Protein AF-A0A2G6PEK6-F1 (afdb_monomer)

Radius of gyration: 17.87 Å; Cα contacts (8 Å, |Δi|>4): 41; chains: 1; bounding box: 44×56×34 Å

Organism: NCBI:txid1400860

Foldseek 3Di:
DDPPPDDDDDDDDDDDLLPDDLVNLVVDLDDSSLVSQCQNDPDPPSVVVSLVSVCVVQPDPVSVVVVVVVVVCCVPPVCCVPPVDDDQPDPPDSPPRSVVVVVVPVVD

Structure (mmCIF, N/CA/C/O backbone):
data_AF-A0A2G6PEK6-F1
#
_entry.id   AF-A0A2G6PEK6-F1
#
loop_
_atom_site.group_PDB
_atom_site.id
_atom_site.type_symbol
_atom_site.label_atom_id
_atom_site.label_alt_id
_atom_site.label_comp_id
_atom_site.label_asym_id
_atom_site.label_entity_id
_atom_site.label_seq_id
_atom_site.pdbx_PDB_ins_code
_atom_site.Cartn_x
_atom_site.Cartn_y
_atom_site.Cartn_z
_atom_site.occupancy
_atom_site.B_iso_or_equiv
_atom_site.auth_seq_id
_atom_site.auth_comp_id
_atom_site.auth_asym_id
_atom_site.auth_atom_id
_atom_site.pdbx_PDB_model_num
ATOM 1 N N . MET A 1 1 ? -17.090 -47.229 1.326 1.00 42.03 1 MET A N 1
ATOM 2 C CA . MET A 1 1 ? -17.915 -46.023 1.552 1.00 42.03 1 MET A CA 1
ATOM 3 C C . MET A 1 1 ? -16.997 -44.834 1.313 1.00 42.03 1 MET A C 1
ATOM 5 O O . MET A 1 1 ? -16.287 -44.427 2.220 1.00 42.03 1 MET A O 1
ATOM 9 N N . GLU A 1 2 ? -16.879 -44.391 0.062 1.00 57.19 2 GLU A N 1
ATOM 10 C CA . GLU A 1 2 ? -15.968 -43.305 -0.320 1.00 57.19 2 GLU A CA 1
ATOM 11 C C . GLU A 1 2 ? -16.762 -42.000 -0.329 1.00 57.19 2 GLU A C 1
ATOM 13 O O . GLU A 1 2 ? -17.636 -41.798 -1.170 1.00 57.19 2 GLU A O 1
ATOM 18 N N . SER A 1 3 ? -16.520 -41.144 0.663 1.00 58.38 3 SER A N 1
ATOM 19 C CA . SER A 1 3 ? -17.044 -39.779 0.659 1.00 58.38 3 SER A CA 1
ATOM 20 C C . SER A 1 3 ? -16.319 -39.027 -0.452 1.00 58.38 3 SER A C 1
ATOM 22 O O . SER A 1 3 ? -15.152 -38.670 -0.299 1.00 58.38 3 SER A O 1
ATOM 24 N N . GLY A 1 4 ? -16.968 -38.882 -1.608 1.00 67.31 4 GLY A N 1
ATOM 25 C CA . GLY A 1 4 ? -16.406 -38.174 -2.752 1.00 67.31 4 GLY A CA 1
ATOM 26 C C . GLY A 1 4 ? -15.981 -36.766 -2.341 1.00 67.31 4 GLY A C 1
ATOM 27 O O . GLY A 1 4 ? -16.808 -35.960 -1.917 1.00 67.31 4 GLY A O 1
ATOM 28 N N . THR A 1 5 ? -14.683 -36.486 -2.441 1.00 75.31 5 THR A N 1
ATOM 29 C CA . THR A 1 5 ? -14.079 -35.207 -2.067 1.00 75.31 5 THR A CA 1
ATOM 30 C C . THR A 1 5 ? -14.784 -34.059 -2.791 1.00 75.31 5 THR A C 1
ATOM 32 O O . THR A 1 5 ? -14.697 -33.937 -4.015 1.00 75.31 5 THR A O 1
ATOM 35 N N . TYR A 1 6 ? -15.491 -33.212 -2.039 1.00 80.38 6 TYR A N 1
ATOM 36 C CA . TYR A 1 6 ? -16.157 -32.028 -2.576 1.00 80.38 6 TYR A CA 1
ATOM 37 C C . TYR A 1 6 ? -15.128 -3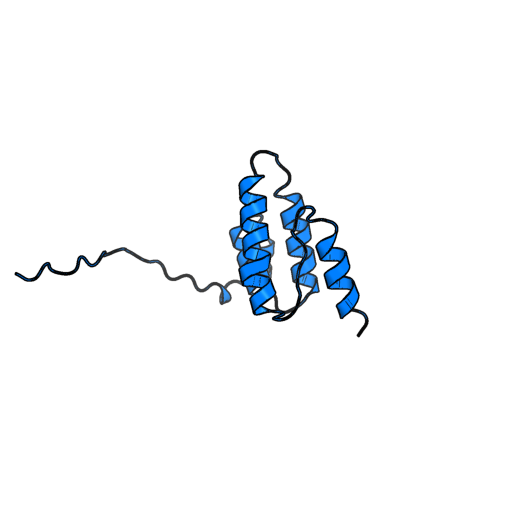1.108 -3.242 1.00 80.38 6 TYR A C 1
ATOM 39 O O . TYR A 1 6 ? -14.186 -30.646 -2.596 1.00 80.38 6 TYR A O 1
ATOM 47 N N . ARG A 1 7 ? -15.308 -30.842 -4.541 1.00 78.50 7 ARG A N 1
ATOM 48 C CA . ARG A 1 7 ? -14.431 -29.962 -5.320 1.00 78.50 7 ARG A CA 1
ATOM 49 C C . ARG A 1 7 ? -15.225 -28.733 -5.775 1.00 78.50 7 ARG A C 1
ATOM 51 O O . ARG A 1 7 ? -16.023 -28.850 -6.710 1.00 78.50 7 ARG A O 1
ATOM 58 N N . PRO A 1 8 ? -15.043 -27.568 -5.130 1.00 80.62 8 PRO A N 1
ATOM 59 C CA . PRO A 1 8 ? -15.752 -26.354 -5.508 1.00 80.62 8 PRO A CA 1
ATOM 60 C C . PRO A 1 8 ? -15.443 -25.978 -6.963 1.00 80.62 8 PRO A C 1
ATOM 62 O O . PRO A 1 8 ? -14.278 -25.925 -7.358 1.00 80.62 8 PRO A O 1
ATOM 65 N N . ARG A 1 9 ? -16.478 -25.709 -7.767 1.00 82.12 9 ARG A N 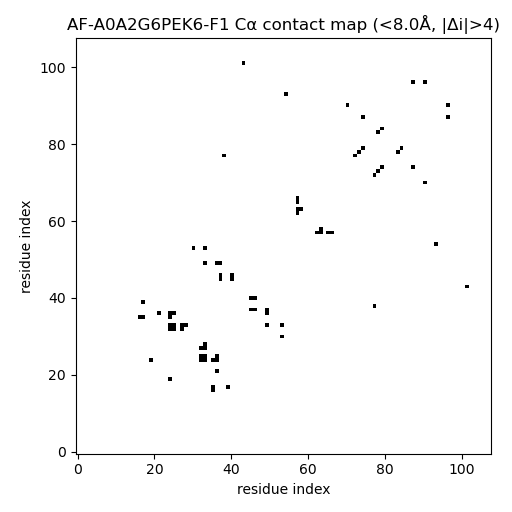1
ATOM 66 C CA . ARG A 1 9 ? -16.333 -25.171 -9.128 1.00 82.12 9 ARG A CA 1
ATOM 67 C C . ARG A 1 9 ? -16.692 -23.691 -9.100 1.00 82.12 9 ARG A C 1
ATOM 69 O O . ARG A 1 9 ? -17.868 -23.349 -9.025 1.00 82.12 9 ARG A O 1
ATOM 76 N N . PHE A 1 10 ? -15.686 -22.827 -9.173 1.00 82.62 10 PHE A N 1
ATOM 77 C CA . PHE A 1 10 ? -15.873 -21.383 -9.296 1.00 82.62 10 PHE A CA 1
ATOM 78 C C . PHE A 1 10 ? -15.480 -20.899 -10.695 1.00 82.62 10 PHE A C 1
ATOM 80 O O . PHE A 1 10 ? -14.707 -21.546 -11.403 1.00 82.62 10 PHE A O 1
ATOM 87 N N . ARG A 1 11 ? -16.038 -19.754 -11.099 1.00 84.62 11 ARG A N 1
ATOM 88 C CA . ARG A 1 11 ? -15.564 -18.998 -12.262 1.00 84.62 11 ARG A CA 1
ATOM 89 C C . ARG A 1 11 ? -14.472 -18.056 -11.776 1.00 84.62 11 ARG A C 1
ATOM 91 O O . ARG A 1 11 ? -14.731 -17.253 -10.885 1.00 84.62 11 ARG A O 1
ATOM 98 N N . TYR A 1 12 ? -13.286 -18.171 -12.354 1.00 81.88 12 TYR A N 1
ATOM 99 C CA . TYR A 1 12 ? -12.140 -17.336 -12.021 1.00 81.88 12 TYR A CA 1
ATOM 100 C C . TYR A 1 12 ? -11.848 -16.392 -13.183 1.00 81.88 12 TYR A C 1
ATOM 102 O O . TYR A 1 12 ? -12.003 -16.775 -14.343 1.00 81.88 12 TYR A O 1
ATOM 110 N N . LEU A 1 13 ? -11.416 -15.178 -12.859 1.00 80.94 13 LEU A N 1
ATOM 111 C CA . LEU A 1 13 ? -10.786 -14.264 -13.801 1.00 80.94 13 LEU A CA 1
ATOM 112 C C . LEU A 1 13 ? -9.312 -14.189 -13.414 1.00 80.94 13 LEU A C 1
ATOM 114 O O . LEU A 1 13 ? -9.006 -13.861 -12.269 1.00 80.94 13 LEU A O 1
ATOM 118 N N . LEU A 1 14 ? -8.422 -14.541 -14.340 1.00 82.38 14 LEU A N 1
ATOM 119 C CA . LEU A 1 14 ? -6.989 -14.372 -14.132 1.00 82.38 14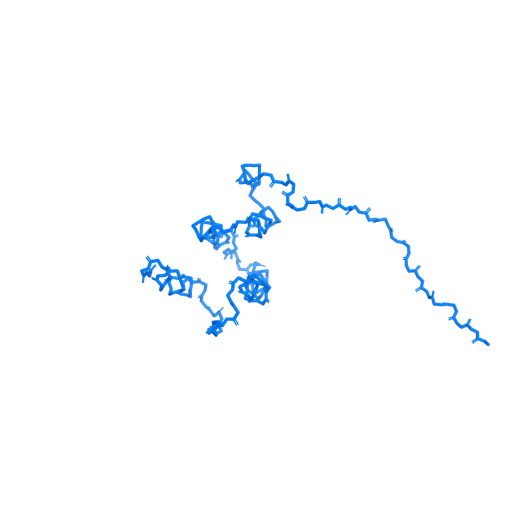 LEU A CA 1
ATOM 120 C C . LEU A 1 14 ? -6.636 -12.918 -14.439 1.00 82.38 14 LEU A C 1
ATOM 122 O O . LEU A 1 14 ? -6.955 -12.426 -15.521 1.00 82.38 14 LEU A O 1
ATOM 126 N N . ILE A 1 15 ? -6.007 -12.250 -13.480 1.00 82.19 15 ILE A N 1
ATOM 127 C CA . ILE A 1 15 ? -5.504 -10.889 -13.630 1.00 82.19 15 ILE A CA 1
ATOM 128 C C . ILE A 1 15 ? -3.982 -10.991 -13.659 1.00 82.19 15 ILE A C 1
ATOM 130 O O . ILE A 1 15 ? -3.396 -11.597 -12.765 1.00 82.19 15 ILE A O 1
ATOM 134 N N . ASP A 1 16 ? -3.363 -10.436 -14.698 1.00 81.81 16 ASP A N 1
ATOM 135 C CA . ASP A 1 16 ? -1.915 -10.251 -14.739 1.00 81.81 16 ASP A CA 1
ATOM 136 C C . ASP A 1 16 ? -1.580 -8.880 -14.151 1.00 81.81 16 ASP A C 1
ATOM 138 O O . ASP A 1 16 ? -1.733 -7.841 -14.790 1.00 81.81 16 ASP A O 1
ATOM 142 N N . GLU A 1 17 ? -1.159 -8.896 -12.895 1.00 77.38 17 GLU A N 1
ATOM 143 C CA . GLU A 1 17 ? -0.799 -7.724 -12.097 1.00 77.38 17 GLU A CA 1
ATOM 144 C C . GLU A 1 17 ? 0.413 -6.974 -12.676 1.00 77.38 17 GLU A C 1
ATOM 146 O O . GLU A 1 17 ? 0.506 -5.748 -12.560 1.00 77.38 17 GLU A O 1
ATOM 151 N N . SER A 1 18 ? 1.304 -7.691 -13.370 1.00 75.81 18 SER A N 1
ATOM 152 C CA . SER A 1 18 ? 2.519 -7.143 -13.981 1.00 75.81 18 SER A CA 1
ATOM 153 C C . SER A 1 18 ? 2.271 -6.467 -15.333 1.00 75.81 18 SER A C 1
ATOM 155 O O . SER A 1 18 ? 3.084 -5.661 -15.783 1.00 75.81 18 SER A O 1
ATOM 157 N N . ALA A 1 19 ? 1.131 -6.753 -15.971 1.00 81.00 19 ALA A N 1
ATOM 158 C CA . ALA A 1 19 ? 0.763 -6.182 -17.265 1.00 81.00 19 ALA A CA 1
ATOM 159 C C . ALA A 1 19 ? 0.294 -4.717 -17.176 1.00 81.00 19 ALA A C 1
ATOM 161 O O . ALA A 1 19 ? 0.197 -4.039 -18.201 1.00 81.00 19 ALA A O 1
ATOM 162 N N . TYR A 1 20 ? 0.000 -4.218 -15.972 1.00 80.31 20 TYR A N 1
ATOM 163 C CA . TYR A 1 20 ? -0.446 -2.843 -15.766 1.00 80.31 20 TYR A CA 1
ATOM 164 C C . TYR A 1 20 ? 0.732 -1.867 -15.707 1.00 80.31 20 TYR A C 1
ATOM 166 O O . TYR A 1 20 ? 1.616 -1.975 -14.855 1.00 80.31 20 TYR A O 1
ATOM 174 N N . ALA A 1 21 ? 0.710 -0.857 -16.579 1.00 80.44 21 ALA A N 1
ATOM 175 C CA . ALA A 1 21 ? 1.721 0.193 -16.586 1.00 80.44 21 ALA A CA 1
ATOM 176 C C . ALA A 1 21 ? 1.596 1.107 -15.353 1.00 80.44 21 ALA A C 1
ATOM 178 O O . ALA A 1 21 ? 0.491 1.505 -14.974 1.00 80.44 21 ALA A O 1
ATOM 179 N N . ASP A 1 22 ? 2.731 1.526 -14.774 1.00 79.25 22 ASP A N 1
ATOM 180 C CA . ASP A 1 22 ? 2.735 2.448 -13.623 1.00 79.25 22 ASP A CA 1
ATOM 181 C C . ASP A 1 22 ? 1.981 3.748 -13.929 1.00 79.25 22 ASP A C 1
ATOM 183 O O . ASP A 1 22 ? 1.244 4.250 -13.086 1.00 79.25 22 ASP A O 1
ATOM 187 N N . THR A 1 23 ? 2.089 4.254 -15.160 1.00 79.88 23 THR A N 1
ATOM 188 C CA . THR A 1 23 ? 1.398 5.470 -15.609 1.00 79.88 23 THR A CA 1
ATOM 189 C C . THR A 1 23 ? -0.120 5.329 -15.581 1.00 79.88 23 THR A C 1
ATOM 191 O O . THR A 1 23 ? -0.805 6.271 -15.191 1.00 79.88 23 THR A O 1
ATOM 194 N N . GLU A 1 24 ? -0.657 4.164 -15.945 1.00 81.75 24 GLU A N 1
ATOM 195 C CA . GLU A 1 24 ? -2.093 3.886 -15.894 1.00 81.75 24 GLU A CA 1
ATOM 196 C C . GLU A 1 24 ? -2.563 3.789 -14.441 1.00 81.75 24 GLU A C 1
ATOM 198 O O . GLU A 1 24 ? -3.514 4.465 -14.038 1.00 81.75 24 GLU A O 1
ATOM 203 N N . LEU A 1 25 ? -1.837 3.032 -13.618 1.00 82.25 25 LEU A N 1
ATOM 204 C CA . LEU A 1 25 ? -2.159 2.858 -12.205 1.00 82.25 25 LEU A CA 1
ATOM 205 C C . LEU A 1 25 ? -2.003 4.157 -11.400 1.00 82.25 25 LEU A C 1
ATOM 207 O O . LEU A 1 25 ? -2.751 4.385 -10.451 1.00 82.25 25 LEU A O 1
ATOM 211 N N . ALA A 1 26 ? -1.065 5.034 -11.762 1.00 78.12 26 ALA A N 1
ATOM 212 C CA . ALA A 1 26 ? -0.825 6.304 -11.079 1.00 78.12 26 ALA A CA 1
ATOM 213 C C . ALA A 1 26 ? -2.004 7.278 -11.199 1.00 78.12 26 ALA A C 1
ATOM 215 O O . ALA A 1 26 ? -2.221 8.094 -10.301 1.00 78.12 26 ALA A O 1
ATOM 216 N N . THR A 1 27 ? -2.792 7.177 -12.274 1.00 82.50 27 THR A N 1
ATOM 217 C CA . THR A 1 27 ? -4.021 7.974 -12.432 1.00 82.50 27 THR A CA 1
ATOM 218 C C . THR A 1 27 ? -5.144 7.520 -11.499 1.00 82.50 27 THR A C 1
ATOM 220 O O . THR A 1 27 ? -6.091 8.269 -11.250 1.00 82.50 27 THR A O 1
ATOM 223 N N . GLN A 1 28 ? -5.040 6.308 -10.951 1.00 82.62 28 GLN A N 1
ATOM 224 C CA . GLN A 1 28 ? -6.077 5.687 -10.147 1.00 82.62 28 GLN A CA 1
ATOM 225 C C . GLN A 1 28 ? -5.851 5.947 -8.658 1.00 82.62 28 GLN A C 1
ATOM 227 O O . GLN A 1 28 ? -4.879 5.505 -8.046 1.00 82.62 28 GLN A O 1
ATOM 232 N N . ARG A 1 29 ? -6.813 6.622 -8.026 1.00 80.06 29 ARG A N 1
ATOM 233 C CA . ARG A 1 29 ? -6.800 6.879 -6.581 1.00 80.06 29 ARG A CA 1
ATOM 234 C C . ARG A 1 29 ? -7.523 5.772 -5.808 1.00 80.06 29 ARG A C 1
ATOM 236 O O . ARG A 1 29 ? -8.514 6.031 -5.129 1.00 80.06 29 ARG A O 1
ATOM 243 N N . ASN A 1 30 ? -7.052 4.532 -5.927 1.00 85.62 30 ASN A N 1
ATOM 244 C CA . ASN A 1 30 ? -7.608 3.400 -5.183 1.00 85.62 30 ASN A CA 1
ATOM 245 C C . ASN A 1 30 ? -6.511 2.491 -4.603 1.00 85.62 30 ASN A C 1
ATOM 247 O O . ASN A 1 30 ? -5.362 2.516 -5.044 1.00 85.62 30 ASN A O 1
ATOM 251 N N . LEU A 1 31 ? -6.872 1.707 -3.585 1.00 85.19 31 LEU A N 1
ATOM 252 C CA . LEU A 1 31 ? -5.918 0.880 -2.839 1.00 85.19 31 LEU A CA 1
ATOM 253 C C . LEU A 1 31 ? -5.349 -0.275 -3.662 1.00 85.19 31 LEU A C 1
ATOM 255 O O . LEU A 1 31 ? -4.184 -0.602 -3.483 1.00 85.19 31 LEU A O 1
ATOM 259 N N . VAL A 1 32 ? -6.139 -0.859 -4.566 1.00 86.50 32 VAL A N 1
ATOM 260 C CA . VAL A 1 32 ? -5.682 -1.952 -5.436 1.00 86.50 32 VAL A CA 1
ATOM 261 C C . VAL A 1 32 ? -4.618 -1.431 -6.397 1.00 86.50 32 VAL A C 1
ATOM 263 O O . VAL A 1 32 ? -3.547 -2.010 -6.488 1.00 86.50 32 VAL A O 1
ATOM 266 N N . ALA A 1 33 ? -4.847 -0.282 -7.034 1.00 88.38 33 ALA A N 1
ATOM 267 C CA . ALA A 1 33 ? -3.851 0.337 -7.902 1.00 88.38 33 ALA A CA 1
ATOM 268 C C . ALA A 1 33 ? -2.562 0.680 -7.141 1.00 88.38 33 ALA A C 1
ATOM 270 O O . ALA A 1 33 ? -1.472 0.396 -7.621 1.00 88.38 33 ALA A O 1
ATOM 271 N N . ALA A 1 34 ? -2.670 1.240 -5.933 1.00 87.50 34 ALA A N 1
ATOM 272 C CA . ALA A 1 34 ? -1.499 1.517 -5.104 1.00 87.50 34 ALA A CA 1
ATOM 273 C C . ALA A 1 34 ? -0.739 0.241 -4.701 1.00 87.50 34 ALA A C 1
ATOM 275 O O . ALA A 1 34 ? 0.487 0.266 -4.666 1.00 87.50 34 ALA A O 1
ATOM 276 N N . LEU A 1 35 ? -1.452 -0.855 -4.426 1.00 88.06 35 LEU A N 1
ATOM 277 C CA . LEU A 1 35 ? -0.872 -2.162 -4.119 1.00 88.06 35 LEU A CA 1
ATOM 278 C C . LEU A 1 35 ? -0.081 -2.714 -5.311 1.00 88.06 35 LEU A C 1
ATOM 280 O O . LEU A 1 35 ? 1.102 -3.003 -5.165 1.00 88.06 35 LEU A O 1
ATOM 284 N N . LEU A 1 36 ? -0.701 -2.749 -6.492 1.00 86.62 36 LEU A N 1
ATOM 285 C CA . LEU A 1 36 ? -0.070 -3.227 -7.725 1.00 86.62 36 LEU A CA 1
ATOM 286 C C . LEU A 1 36 ? 1.175 -2.408 -8.076 1.00 86.62 36 LEU A C 1
ATOM 288 O O . LEU A 1 36 ? 2.227 -2.959 -8.386 1.00 86.62 36 LEU A O 1
ATOM 292 N N . ARG A 1 37 ? 1.095 -1.074 -7.964 1.00 86.19 37 ARG A N 1
ATOM 293 C CA . ARG A 1 37 ? 2.262 -0.202 -8.171 1.00 86.19 37 ARG A CA 1
ATOM 294 C C . ARG A 1 37 ? 3.372 -0.516 -7.188 1.00 86.19 37 ARG A C 1
ATOM 296 O O . ARG A 1 37 ? 4.536 -0.528 -7.572 1.00 86.19 37 ARG A O 1
ATOM 303 N N . LEU A 1 38 ? 3.026 -0.740 -5.924 1.00 85.38 38 LEU A N 1
ATOM 304 C CA . LEU A 1 38 ? 3.993 -1.035 -4.882 1.00 85.38 38 LEU A CA 1
ATOM 305 C C . LEU A 1 38 ? 4.719 -2.353 -5.186 1.00 85.38 38 LEU A C 1
ATOM 307 O O . LEU A 1 38 ? 5.947 -2.374 -5.161 1.00 85.38 38 LEU A O 1
ATOM 311 N N . GLU A 1 39 ? 3.983 -3.406 -5.539 1.00 82.81 39 GLU A N 1
ATOM 312 C CA . GLU A 1 39 ? 4.525 -4.720 -5.908 1.00 82.81 39 GLU A CA 1
ATOM 313 C C . GLU A 1 39 ? 5.420 -4.648 -7.152 1.00 82.81 39 GLU A C 1
ATOM 315 O O . GLU A 1 39 ? 6.551 -5.139 -7.103 1.00 82.81 39 GLU A O 1
ATOM 320 N N . ASN A 1 40 ? 4.980 -3.936 -8.195 1.00 83.69 40 ASN A N 1
ATOM 321 C CA . ASN A 1 40 ? 5.722 -3.751 -9.448 1.00 83.69 40 ASN A CA 1
ATOM 322 C C . ASN A 1 40 ? 6.928 -2.793 -9.325 1.00 83.69 40 ASN A C 1
ATOM 324 O O . ASN A 1 40 ? 7.828 -2.812 -10.163 1.00 83.69 40 ASN A O 1
ATOM 328 N N . SER A 1 41 ? 6.975 -1.924 -8.309 1.00 79.19 41 SER A N 1
ATOM 329 C CA . SER A 1 41 ? 8.034 -0.910 -8.181 1.00 79.19 41 SER A CA 1
ATOM 330 C C . SER A 1 41 ? 9.332 -1.515 -7.670 1.00 79.19 41 SER A C 1
ATOM 332 O O . SER A 1 41 ? 9.419 -1.788 -6.485 1.00 79.19 41 SER A O 1
ATOM 334 N N . HIS A 1 42 ? 10.383 -1.645 -8.471 1.00 71.31 42 HIS A N 1
ATOM 335 C CA . HIS A 1 42 ? 11.671 -2.160 -7.973 1.00 71.31 42 HIS A CA 1
ATOM 336 C C . HIS A 1 42 ? 12.510 -1.120 -7.205 1.00 71.31 42 HIS A C 1
ATOM 338 O O . HIS A 1 42 ? 13.358 -1.495 -6.396 1.00 71.31 42 HIS A O 1
ATOM 344 N N . ASP A 1 43 ? 12.215 0.171 -7.385 1.00 68.19 43 ASP A N 1
ATOM 345 C CA . ASP A 1 43 ? 12.967 1.279 -6.791 1.00 68.19 43 ASP A CA 1
ATOM 346 C C . ASP A 1 43 ? 12.352 1.806 -5.490 1.00 68.19 43 ASP A C 1
ATOM 348 O O . ASP A 1 43 ? 11.135 1.843 -5.300 1.00 68.19 43 ASP A O 1
ATOM 352 N N . LEU A 1 44 ? 13.212 2.296 -4.59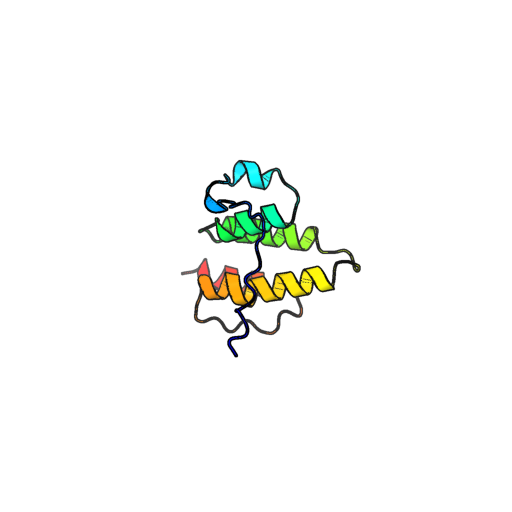2 1.00 68.06 44 LEU A N 1
ATOM 353 C CA . LEU A 1 44 ? 12.801 2.825 -3.287 1.00 68.06 44 LEU A CA 1
ATOM 354 C C . LEU A 1 44 ? 12.029 4.148 -3.377 1.00 68.06 44 LEU A C 1
ATOM 356 O O . LEU A 1 44 ? 11.221 4.443 -2.494 1.00 68.06 44 LEU A O 1
ATOM 360 N N . GLN A 1 45 ? 12.257 4.944 -4.425 1.00 70.75 45 GLN A N 1
ATOM 361 C CA . GLN A 1 45 ? 11.651 6.269 -4.526 1.00 70.75 45 GLN A CA 1
ATOM 362 C C . GLN A 1 45 ? 10.162 6.232 -4.908 1.00 70.75 45 GLN A C 1
ATOM 364 O O . GLN A 1 45 ? 9.361 6.809 -4.167 1.00 70.75 45 GLN A O 1
ATOM 369 N N . PRO A 1 46 ? 9.740 5.479 -5.943 1.00 75.88 46 PRO A N 1
ATOM 370 C CA . PRO A 1 46 ? 8.318 5.257 -6.216 1.00 75.88 46 PRO A CA 1
ATOM 371 C C . PRO A 1 46 ? 7.581 4.638 -5.020 1.00 75.88 46 PRO A C 1
ATOM 373 O O . PRO A 1 46 ? 6.484 5.068 -4.663 1.00 75.88 46 PRO A O 1
ATOM 376 N N . VAL A 1 47 ? 8.219 3.687 -4.325 1.00 79.75 47 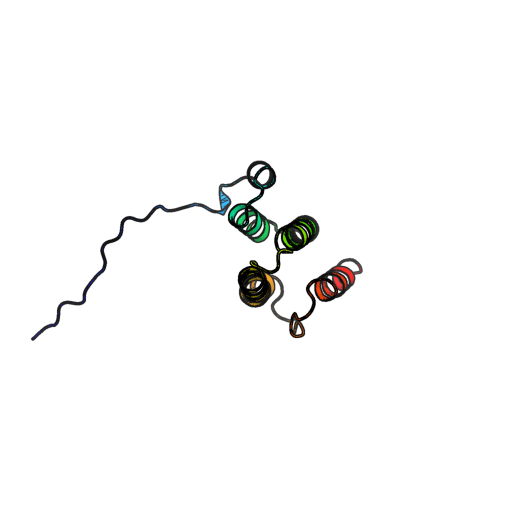VAL A N 1
ATOM 377 C CA . VAL A 1 47 ? 7.682 3.076 -3.097 1.00 79.75 47 VAL A CA 1
ATOM 378 C C . VAL A 1 47 ? 7.395 4.132 -2.029 1.00 79.75 47 VAL A C 1
ATOM 380 O O . VAL A 1 47 ? 6.318 4.129 -1.430 1.00 79.75 47 VAL A O 1
ATOM 383 N N . HIS A 1 48 ? 8.327 5.059 -1.794 1.00 78.25 48 HIS A N 1
ATOM 384 C CA . HIS A 1 48 ? 8.136 6.127 -0.816 1.00 78.25 48 HIS A CA 1
ATOM 385 C C . HIS A 1 48 ? 6.920 7.001 -1.150 1.00 78.25 48 HIS A C 1
ATOM 387 O O . HIS A 1 48 ? 6.087 7.263 -0.277 1.00 78.25 48 HIS A O 1
ATOM 393 N N . GLU A 1 49 ? 6.787 7.419 -2.408 1.00 81.31 49 GLU A N 1
ATOM 394 C CA . GLU A 1 49 ? 5.675 8.256 -2.865 1.00 81.31 49 GLU A CA 1
ATOM 395 C C . GLU A 1 49 ? 4.318 7.565 -2.681 1.00 81.31 49 GLU A C 1
ATOM 397 O O . GLU A 1 49 ? 3.371 8.172 -2.166 1.00 81.31 49 GLU A O 1
ATOM 402 N N . ILE A 1 50 ? 4.241 6.276 -3.024 1.00 83.50 50 ILE A N 1
ATOM 403 C CA . ILE A 1 50 ? 3.035 5.456 -2.860 1.00 83.50 50 ILE A CA 1
ATOM 404 C C . ILE A 1 50 ? 2.652 5.356 -1.379 1.00 83.50 50 ILE A C 1
ATOM 406 O O . ILE A 1 50 ? 1.492 5.571 -1.018 1.00 83.50 50 ILE A O 1
ATOM 410 N N . LEU A 1 51 ? 3.617 5.102 -0.493 1.00 82.12 51 LEU A N 1
ATOM 411 C CA . LEU 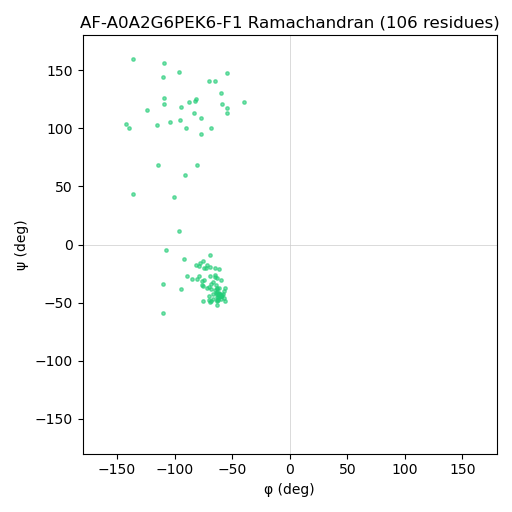A 1 51 ? 3.362 5.007 0.946 1.00 82.12 51 LEU A CA 1
ATOM 412 C C . LEU A 1 51 ? 2.892 6.340 1.549 1.00 82.12 51 LEU A C 1
ATOM 414 O O . LEU A 1 51 ? 1.977 6.358 2.378 1.00 82.12 51 LEU A O 1
ATOM 418 N N . VAL A 1 52 ? 3.459 7.469 1.111 1.00 81.62 52 VAL A N 1
ATOM 419 C CA . VAL A 1 52 ? 2.999 8.806 1.523 1.00 81.62 52 VAL A CA 1
ATOM 420 C C . VAL A 1 52 ? 1.566 9.065 1.050 1.00 81.62 52 VAL A C 1
ATOM 422 O O . VAL A 1 52 ? 0.760 9.612 1.810 1.00 81.62 52 VAL A O 1
ATOM 425 N N . ALA A 1 53 ? 1.221 8.672 -0.177 1.00 83.38 53 ALA A N 1
ATOM 426 C CA . ALA A 1 53 ? -0.138 8.799 -0.696 1.00 83.38 53 ALA A CA 1
ATOM 427 C C . ALA A 1 53 ? -1.133 7.945 0.106 1.00 83.38 53 ALA A C 1
ATOM 429 O O . ALA A 1 53 ? -2.173 8.451 0.531 1.00 83.38 53 ALA A O 1
ATOM 430 N N . LEU A 1 54 ? -0.784 6.694 0.412 1.00 83.25 54 LEU A N 1
ATOM 431 C CA . LEU A 1 54 ? -1.615 5.793 1.213 1.00 83.25 54 LEU A CA 1
ATOM 432 C C . LEU A 1 54 ? -1.851 6.323 2.626 1.00 83.25 54 LEU A C 1
ATOM 434 O O . LEU A 1 54 ? -2.983 6.311 3.112 1.00 83.25 54 LEU A O 1
ATOM 438 N N . ALA A 1 55 ? -0.819 6.877 3.260 1.00 80.25 55 ALA A N 1
ATOM 439 C CA . ALA A 1 55 ? -0.960 7.508 4.565 1.00 80.25 55 ALA A CA 1
ATOM 440 C C . ALA A 1 55 ? -1.852 8.760 4.541 1.00 80.25 55 ALA A C 1
ATOM 442 O O . ALA A 1 55 ? -2.459 9.106 5.555 1.00 80.25 55 ALA A O 1
ATOM 443 N N . LYS A 1 56 ? -1.959 9.443 3.393 1.00 82.12 56 LYS A N 1
ATOM 444 C CA . LYS A 1 56 ? -2.932 10.526 3.182 1.00 82.12 56 LYS A CA 1
ATOM 445 C C . LYS A 1 56 ? -4.346 10.003 2.945 1.00 82.12 56 LYS A C 1
ATOM 447 O O . LYS A 1 56 ? -5.301 10.654 3.35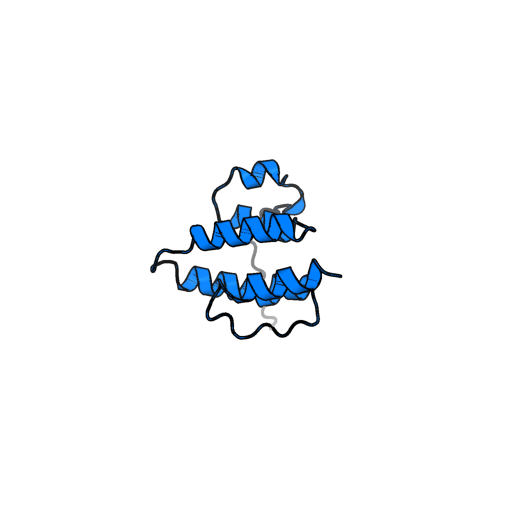4 1.00 82.12 56 LYS A O 1
ATOM 452 N N . TRP A 1 57 ? -4.500 8.861 2.282 1.00 85.69 57 TRP A N 1
ATOM 453 C CA . TRP A 1 57 ? -5.816 8.308 1.951 1.00 85.69 57 TRP A CA 1
ATOM 454 C C . TRP A 1 57 ? -6.473 7.572 3.120 1.00 85.69 57 TRP A C 1
ATOM 456 O O . TRP A 1 57 ? -7.694 7.589 3.215 1.00 85.69 57 TRP A O 1
ATOM 466 N N . LEU A 1 58 ? -5.676 6.975 4.011 1.00 84.44 58 LEU A N 1
ATOM 467 C CA . LEU A 1 58 ? -6.124 6.152 5.141 1.00 84.44 58 LEU A CA 1
ATOM 468 C C . LEU A 1 58 ? -6.119 6.916 6.480 1.00 84.44 58 LEU A C 1
ATOM 470 O O . LEU A 1 58 ? -5.678 6.398 7.512 1.00 84.44 58 LEU A O 1
ATOM 474 N N . GLN A 1 59 ? -6.546 8.181 6.471 1.00 83.00 59 GLN A N 1
ATOM 475 C CA . GLN A 1 59 ? -6.552 9.029 7.673 1.00 83.00 59 GLN A CA 1
ATOM 476 C C . GLN A 1 59 ? -7.845 8.936 8.476 1.00 83.00 59 GLN A C 1
ATOM 478 O O . GLN A 1 59 ? -7.806 9.149 9.690 1.00 83.00 59 GLN A O 1
ATOM 483 N N . ALA A 1 60 ? -8.961 8.615 7.821 1.00 86.44 60 ALA A N 1
ATOM 484 C CA . ALA A 1 60 ? -10.269 8.638 8.452 1.00 86.44 60 ALA A CA 1
ATOM 485 C C . ALA A 1 60 ? -10.350 7.583 9.577 1.00 86.44 60 ALA A C 1
ATOM 487 O O . ALA A 1 60 ? -9.796 6.485 9.430 1.00 86.44 60 ALA A O 1
ATOM 488 N N . PRO A 1 61 ? -10.989 7.892 10.719 1.00 83.06 61 PRO A N 1
ATOM 489 C CA . PRO A 1 61 ? -11.074 6.968 11.850 1.00 83.06 61 PRO A CA 1
ATOM 490 C C . PRO A 1 61 ? -11.775 5.649 11.490 1.00 83.06 61 PRO A C 1
ATOM 492 O O . PRO A 1 61 ? -11.392 4.598 11.998 1.00 83.06 61 PRO A O 1
ATOM 495 N N . GLU A 1 62 ? -12.720 5.674 10.550 1.00 90.75 62 GLU A N 1
ATOM 496 C CA . GLU A 1 62 ? -13.436 4.500 10.034 1.00 90.75 62 GLU A CA 1
ATOM 497 C C . GLU A 1 62 ? -12.507 3.521 9.298 1.00 90.75 62 GLU A C 1
ATOM 499 O O . GLU A 1 62 ? -12.817 2.341 9.153 1.00 90.75 62 GLU A O 1
ATOM 504 N N . GLN A 1 63 ? -11.342 3.989 8.848 1.00 86.38 63 GLN A N 1
ATOM 505 C CA . GLN A 1 63 ? -10.357 3.202 8.106 1.00 86.38 63 GLN A CA 1
ATOM 506 C C . GLN A 1 63 ? -9.254 2.637 9.012 1.00 86.38 63 GLN A C 1
ATOM 508 O O . GLN A 1 63 ? -8.241 2.146 8.511 1.00 86.38 63 GLN A O 1
ATOM 513 N N . LEU A 1 64 ? -9.411 2.705 10.340 1.00 83.62 64 LEU A N 1
ATOM 514 C CA . LEU A 1 64 ? -8.398 2.248 11.295 1.00 83.62 64 LEU A CA 1
ATOM 515 C C . LEU A 1 64 ? -7.999 0.783 11.072 1.00 83.62 64 LEU A C 1
ATOM 517 O O . LEU A 1 64 ? -6.806 0.486 11.004 1.00 83.62 64 LEU A O 1
ATOM 521 N N . GLU A 1 65 ? -8.979 -0.109 10.932 1.00 87.06 65 GLU A N 1
ATOM 522 C CA . GLU A 1 65 ? -8.725 -1.537 10.712 1.00 87.06 65 GLU A CA 1
ATOM 523 C C . GLU A 1 65 ? -8.071 -1.785 9.354 1.00 87.06 65 GLU A C 1
ATOM 525 O O . GLU A 1 65 ? -7.060 -2.475 9.272 1.00 87.06 65 GLU A O 1
ATOM 530 N N . LEU A 1 66 ? -8.546 -1.114 8.302 1.00 86.12 66 LEU A N 1
ATOM 531 C CA . LEU A 1 66 ? -7.944 -1.194 6.972 1.00 86.12 66 LEU A CA 1
ATOM 532 C C . LEU A 1 66 ? -6.476 -0.746 6.981 1.00 86.12 66 LEU A C 1
ATOM 534 O O . LEU A 1 66 ? -5.613 -1.412 6.411 1.00 86.12 66 LEU A O 1
ATOM 538 N N . ARG A 1 67 ? -6.170 0.349 7.685 1.00 84.44 67 ARG A N 1
ATOM 539 C CA . ARG A 1 67 ? -4.801 0.836 7.874 1.00 84.44 67 ARG A CA 1
ATOM 540 C C . ARG A 1 67 ? -3.938 -0.185 8.613 1.00 84.44 67 ARG A C 1
ATOM 542 O O . ARG A 1 67 ? -2.799 -0.401 8.212 1.00 84.44 67 ARG A O 1
ATOM 549 N N . ARG A 1 68 ? -4.459 -0.821 9.667 1.00 83.38 68 ARG A N 1
ATOM 550 C CA . ARG A 1 68 ? -3.749 -1.870 10.421 1.00 83.38 68 ARG A CA 1
ATOM 551 C C . ARG A 1 68 ? -3.458 -3.091 9.553 1.00 83.38 68 ARG A C 1
ATOM 553 O O . ARG A 1 68 ? -2.309 -3.524 9.504 1.00 83.38 68 ARG A O 1
ATOM 560 N N . SER A 1 69 ? -4.457 -3.600 8.832 1.00 87.06 69 SER A N 1
ATOM 561 C CA . SER A 1 69 ? -4.292 -4.739 7.924 1.00 87.06 69 SER A CA 1
ATOM 562 C C . SER A 1 69 ? -3.264 -4.443 6.836 1.00 87.06 69 SER A C 1
ATOM 564 O O . SER A 1 69 ? -2.372 -5.255 6.600 1.00 87.06 69 SER A O 1
ATOM 566 N N . PHE A 1 70 ? -3.327 -3.253 6.233 1.00 84.19 70 PHE A N 1
ATOM 567 C CA . PHE A 1 70 ? -2.380 -2.846 5.198 1.00 84.19 70 PHE A CA 1
ATOM 568 C C . PHE A 1 70 ? -0.944 -2.751 5.732 1.00 84.19 70 PHE A C 1
ATOM 570 O O . PHE A 1 70 ? -0.004 -3.224 5.102 1.00 84.19 70 PHE A O 1
ATOM 577 N N . VAL A 1 71 ? -0.768 -2.192 6.931 1.00 81.19 71 VAL A N 1
ATOM 578 C CA . VAL A 1 71 ? 0.533 -2.119 7.611 1.00 81.19 71 VAL A CA 1
ATOM 579 C C . VAL A 1 71 ? 1.087 -3.512 7.937 1.00 81.1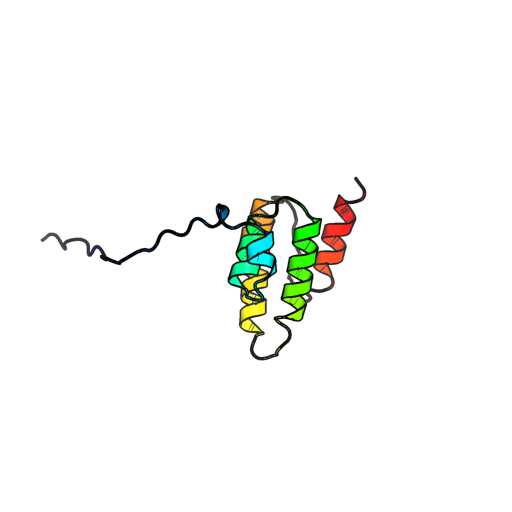9 71 VAL A C 1
ATOM 581 O O . VAL A 1 71 ? 2.284 -3.748 7.765 1.00 81.19 71 VAL A O 1
ATOM 584 N N . SER A 1 72 ? 0.234 -4.437 8.385 1.00 84.94 72 SER A N 1
ATOM 585 C CA . SER A 1 72 ? 0.628 -5.826 8.647 1.00 84.94 72 SER A CA 1
ATOM 586 C C . SER A 1 72 ? 1.098 -6.519 7.372 1.00 84.94 72 SER A C 1
ATOM 588 O O . SER A 1 72 ? 2.179 -7.103 7.358 1.00 84.94 72 SER A O 1
ATOM 590 N N . TRP A 1 73 ? 0.331 -6.390 6.286 1.00 86.56 73 TRP A N 1
ATOM 591 C CA . TRP A 1 73 ? 0.698 -6.924 4.976 1.00 86.56 73 TRP A CA 1
ATOM 592 C C . TRP A 1 73 ? 2.019 -6.330 4.467 1.00 86.56 73 TRP A C 1
ATOM 594 O O . TRP A 1 73 ? 2.903 -7.077 4.051 1.00 86.56 73 TRP A O 1
ATOM 604 N N . LEU A 1 74 ? 2.214 -5.011 4.591 1.00 82.31 74 LEU A N 1
ATOM 605 C CA . LEU A 1 74 ? 3.451 -4.349 4.170 1.00 82.31 74 LEU A CA 1
ATOM 606 C C . LEU A 1 74 ? 4.672 -4.947 4.886 1.00 82.31 74 LEU A C 1
ATOM 608 O O . LEU A 1 74 ? 5.701 -5.204 4.270 1.00 82.31 74 LEU A O 1
ATOM 612 N N . LYS A 1 75 ? 4.556 -5.211 6.190 1.00 75.81 75 LYS A N 1
ATOM 613 C CA . LYS A 1 75 ? 5.630 -5.837 6.969 1.00 75.81 75 LYS A CA 1
ATOM 614 C C . LYS A 1 75 ? 5.876 -7.287 6.582 1.00 75.81 75 LYS A C 1
ATOM 616 O O . LYS A 1 75 ? 7.025 -7.684 6.434 1.00 75.81 75 LYS A O 1
ATOM 621 N N . GLN A 1 76 ? 4.809 -8.071 6.496 1.00 79.44 76 GLN A N 1
ATOM 622 C CA . GLN A 1 76 ? 4.890 -9.529 6.421 1.00 79.44 76 GLN A CA 1
ATOM 623 C C . GLN A 1 76 ? 5.108 -10.042 5.002 1.00 79.44 76 GLN A C 1
ATOM 625 O O . GLN A 1 76 ? 5.710 -11.089 4.832 1.00 79.44 76 GLN A O 1
ATOM 630 N N . VAL A 1 77 ? 4.630 -9.325 3.990 1.00 82.50 77 VAL A N 1
ATOM 631 C CA . VAL A 1 77 ? 4.696 -9.774 2.596 1.00 82.50 77 VAL A CA 1
ATOM 632 C C . VAL A 1 77 ? 5.691 -8.918 1.834 1.00 82.50 77 VAL A C 1
ATOM 634 O O . VAL A 1 77 ? 6.703 -9.412 1.341 1.00 82.50 77 VAL A O 1
ATOM 637 N N . PHE A 1 78 ? 5.446 -7.610 1.799 1.00 79.12 78 PHE A N 1
ATOM 638 C CA . PHE A 1 78 ? 6.209 -6.712 0.945 1.00 79.12 78 PHE A CA 1
ATOM 639 C C . PHE A 1 78 ? 7.666 -6.543 1.400 1.00 79.12 78 PHE A C 1
ATOM 641 O O . PHE A 1 78 ? 8.592 -6.692 0.603 1.00 79.12 78 PHE A O 1
ATOM 648 N N . LEU A 1 79 ? 7.889 -6.258 2.687 1.00 74.38 79 LEU A N 1
ATOM 649 C CA . LEU A 1 79 ? 9.236 -6.027 3.214 1.00 74.38 79 LEU A CA 1
ATOM 650 C C . LEU A 1 79 ? 10.030 -7.325 3.368 1.00 74.38 79 LEU A C 1
ATOM 652 O O . LEU A 1 79 ? 11.214 -7.321 3.053 1.00 74.38 79 LEU A O 1
ATOM 656 N N . GLN A 1 80 ? 9.395 -8.439 3.747 1.00 69.00 80 GLN A N 1
ATOM 657 C CA . GLN A 1 80 ? 10.068 -9.746 3.778 1.00 69.00 80 GLN A CA 1
ATOM 658 C C . GLN A 1 80 ? 10.555 -10.179 2.390 1.00 69.00 80 GLN A C 1
ATOM 660 O O . GLN A 1 80 ? 11.651 -10.723 2.274 1.00 69.00 80 GLN A O 1
ATOM 665 N N . GLY A 1 81 ? 9.783 -9.891 1.337 1.00 68.75 81 GLY A N 1
ATOM 666 C CA . GLY A 1 81 ? 10.174 -10.189 -0.042 1.00 68.75 81 GLY A CA 1
ATOM 667 C C . GLY A 1 81 ? 11.334 -9.336 -0.570 1.00 68.75 81 GLY A C 1
ATOM 668 O O . GLY A 1 81 ? 11.978 -9.731 -1.538 1.00 68.75 81 GLY A O 1
ATOM 669 N N . ARG A 1 82 ? 11.620 -8.181 0.049 1.00 68.38 82 ARG A N 1
ATOM 670 C CA . ARG A 1 82 ? 12.649 -7.233 -0.419 1.00 68.38 82 ARG A CA 1
ATOM 671 C C . ARG A 1 82 ? 13.876 -7.144 0.474 1.00 68.38 82 ARG A C 1
ATOM 673 O O . ARG A 1 82 ? 14.971 -6.937 -0.036 1.00 68.38 82 ARG A O 1
ATOM 680 N N . VAL A 1 83 ? 13.708 -7.286 1.788 1.00 59.50 83 VAL A N 1
ATOM 681 C CA . VAL A 1 83 ? 14.796 -7.227 2.769 1.00 59.50 83 VAL A CA 1
ATOM 682 C C . VAL A 1 83 ? 14.589 -8.302 3.843 1.00 59.50 83 VAL A C 1
ATOM 684 O O . VAL A 1 83 ? 13.832 -8.093 4.791 1.00 59.50 83 VAL A O 1
ATOM 687 N N . PRO A 1 84 ? 15.293 -9.445 3.743 1.00 53.38 84 PRO A N 1
ATOM 688 C CA . PRO A 1 84 ? 15.082 -10.591 4.630 1.00 53.38 84 PRO A CA 1
ATOM 689 C C . PRO A 1 84 ? 15.512 -10.398 6.099 1.00 53.38 84 PRO A C 1
ATOM 691 O O . PRO A 1 84 ? 15.249 -11.274 6.916 1.00 53.38 84 PRO A O 1
ATOM 694 N N . GLN A 1 85 ? 16.207 -9.308 6.457 1.00 50.22 85 GLN A N 1
ATOM 695 C CA . GLN A 1 85 ? 16.898 -9.171 7.754 1.00 50.22 85 GLN A CA 1
ATOM 696 C C . GLN A 1 85 ? 16.707 -7.806 8.442 1.00 50.22 85 GLN A C 1
ATOM 698 O O . GLN A 1 85 ? 17.666 -7.235 8.957 1.00 50.22 85 GLN A O 1
ATOM 703 N N . ILE A 1 86 ? 15.495 -7.244 8.469 1.00 48.84 86 ILE A N 1
ATOM 704 C CA . ILE A 1 86 ? 15.233 -6.059 9.306 1.00 48.84 86 ILE A CA 1
ATOM 705 C C . ILE A 1 86 ? 14.072 -6.326 10.258 1.00 48.84 86 ILE A C 1
ATOM 707 O O . ILE A 1 86 ? 12.927 -6.504 9.846 1.00 48.84 86 ILE A O 1
ATOM 711 N N . ASP A 1 87 ? 14.400 -6.313 11.548 1.00 46.44 87 ASP A N 1
ATOM 712 C CA . ASP A 1 87 ? 13.455 -6.403 12.651 1.00 46.44 87 ASP A CA 1
ATOM 713 C C . ASP A 1 87 ? 12.776 -5.034 12.821 1.00 46.44 87 ASP A C 1
ATOM 715 O O . ASP A 1 87 ? 13.337 -4.087 13.377 1.00 46.44 87 ASP A O 1
ATOM 719 N N . LEU A 1 88 ? 11.601 -4.871 12.207 1.00 47.88 88 LEU A N 1
ATOM 720 C CA . LEU A 1 88 ? 10.861 -3.612 12.244 1.00 47.88 88 LEU A CA 1
ATOM 721 C C . LEU A 1 88 ? 10.042 -3.544 13.535 1.00 47.88 88 LEU A C 1
ATOM 723 O O . LEU A 1 88 ? 9.048 -4.280 13.634 1.00 47.88 88 LEU A O 1
ATOM 727 N N . PRO A 1 89 ? 10.358 -2.627 14.476 1.00 46.97 89 PRO A N 1
ATOM 728 C CA . PRO A 1 89 ? 9.598 -2.495 15.711 1.00 46.97 89 PRO A CA 1
ATOM 729 C C . PRO A 1 89 ? 8.112 -2.298 15.400 1.00 46.97 89 PRO A C 1
ATOM 731 O O . PRO A 1 89 ? 7.735 -1.779 14.339 1.00 46.97 89 PRO A O 1
ATOM 734 N N . GLU A 1 90 ? 7.262 -2.811 16.288 1.00 44.12 90 GLU A N 1
ATOM 735 C CA . GLU A 1 90 ? 5.803 -2.785 16.190 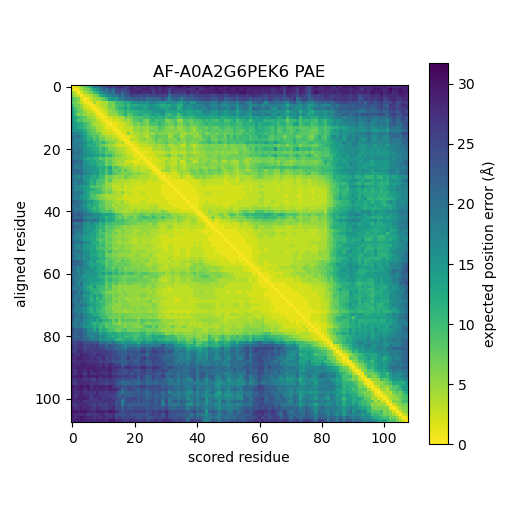1.00 44.12 90 GLU A CA 1
ATOM 736 C C . GLU A 1 90 ? 5.325 -1.425 15.643 1.00 44.12 90 GLU A C 1
ATOM 738 O O . GLU A 1 90 ? 5.714 -0.363 16.129 1.00 44.12 90 GLU A O 1
ATOM 743 N N . LEU A 1 91 ? 4.586 -1.446 14.523 1.00 47.41 91 LEU A N 1
ATOM 744 C CA . LEU A 1 91 ? 4.284 -0.241 13.738 1.00 47.41 91 LEU A CA 1
ATOM 745 C C . LEU A 1 91 ? 3.122 0.503 14.396 1.00 47.41 91 LEU A C 1
ATOM 747 O O . LEU A 1 91 ? 2.023 0.584 13.858 1.00 47.41 91 LEU A O 1
ATOM 751 N N . THR A 1 92 ? 3.363 1.061 15.575 1.00 43.56 92 THR A N 1
ATOM 752 C CA . THR A 1 92 ? 2.368 1.878 16.275 1.00 43.56 92 THR A CA 1
ATOM 753 C C . THR A 1 92 ? 2.295 3.284 15.664 1.00 43.56 92 THR A C 1
ATOM 755 O O . THR A 1 92 ? 1.319 4.003 15.858 1.00 43.56 92 THR A O 1
ATOM 758 N N . ILE A 1 93 ? 3.303 3.686 14.871 1.00 40.44 93 ILE A N 1
ATOM 759 C CA . ILE A 1 93 ? 3.391 5.016 14.252 1.00 40.44 93 ILE A CA 1
ATOM 760 C C . ILE A 1 93 ? 3.970 4.909 12.829 1.00 40.44 93 ILE A C 1
ATOM 762 O O . ILE A 1 93 ? 5.179 4.786 12.632 1.00 40.44 93 ILE A O 1
ATOM 766 N N . TRP A 1 94 ? 3.106 5.018 11.815 1.00 48.03 94 TRP A N 1
ATOM 767 C CA . TRP A 1 94 ? 3.471 4.943 10.388 1.00 48.03 94 TRP A CA 1
ATOM 768 C C . TRP A 1 94 ? 4.444 6.048 9.926 1.00 48.03 94 TRP A C 1
ATOM 770 O O . TRP A 1 94 ? 5.141 5.886 8.930 1.00 48.03 94 TRP A O 1
ATOM 780 N N . ARG A 1 95 ? 4.532 7.165 10.661 1.00 44.41 95 ARG A N 1
ATOM 781 C CA . ARG A 1 95 ? 5.373 8.323 10.303 1.00 44.41 95 ARG A CA 1
ATOM 782 C C . ARG A 1 95 ? 6.864 8.113 10.568 1.00 44.41 95 ARG A C 1
ATOM 784 O O . ARG A 1 95 ? 7.686 8.688 9.860 1.00 44.41 95 ARG A O 1
ATOM 791 N N . THR A 1 96 ? 7.220 7.332 11.586 1.00 44.47 96 THR A N 1
ATOM 792 C CA . THR A 1 96 ? 8.599 7.312 12.106 1.00 44.47 96 THR A CA 1
ATOM 793 C C . THR A 1 96 ? 9.437 6.193 11.484 1.00 44.47 96 THR A C 1
ATOM 795 O O . THR A 1 96 ? 10.594 6.418 11.138 1.00 44.47 96 THR A O 1
ATOM 798 N N . CYS A 1 97 ? 8.856 5.012 11.247 1.00 46.06 97 CYS A N 1
ATOM 799 C CA . CYS A 1 97 ? 9.609 3.858 10.736 1.00 46.06 97 CYS A CA 1
ATOM 800 C C . CYS A 1 97 ? 10.060 4.007 9.271 1.00 46.06 97 CYS A C 1
ATOM 802 O O . CYS A 1 97 ? 11.180 3.621 8.947 1.00 46.06 97 CYS A O 1
ATOM 804 N N . MET A 1 98 ? 9.252 4.620 8.396 1.00 46.94 98 MET A N 1
ATOM 805 C CA . MET A 1 98 ? 9.644 4.851 6.992 1.00 46.94 98 MET A CA 1
ATOM 806 C C . MET A 1 98 ? 10.852 5.789 6.861 1.00 46.94 98 MET A C 1
ATOM 808 O O . MET A 1 98 ? 11.684 5.595 5.981 1.00 46.94 98 MET A O 1
ATOM 812 N N . SER A 1 99 ? 10.967 6.788 7.743 1.00 45.91 99 SER A N 1
ATOM 813 C CA . SER A 1 99 ? 12.073 7.755 7.717 1.00 45.91 99 SER A CA 1
ATOM 814 C C . SER A 1 99 ? 13.398 7.128 8.167 1.00 45.91 99 SER A C 1
ATOM 816 O O . SER A 1 99 ? 14.443 7.422 7.588 1.00 45.91 99 SER A O 1
ATOM 818 N N . CYS A 1 100 ? 13.363 6.225 9.157 1.00 43.38 100 CYS A N 1
ATOM 819 C CA . CYS A 1 100 ? 14.559 5.514 9.614 1.00 43.38 100 CYS A CA 1
ATOM 820 C C . CYS A 1 100 ? 15.055 4.496 8.580 1.00 43.38 100 CYS A C 1
ATOM 822 O O . CYS A 1 100 ? 16.246 4.478 8.301 1.00 43.38 100 CYS A O 1
ATOM 824 N N . TYR A 1 101 ? 14.153 3.713 7.977 1.00 47.94 101 TYR A N 1
ATOM 825 C CA . TYR A 1 101 ? 14.497 2.659 7.014 1.00 47.94 101 TYR A CA 1
ATOM 826 C C . TYR A 1 101 ? 15.054 3.202 5.685 1.00 47.94 101 TYR A C 1
ATOM 828 O O . TYR A 1 101 ? 16.005 2.655 5.134 1.00 47.94 101 TYR A O 1
ATOM 836 N N . LEU A 1 102 ? 14.507 4.315 5.180 1.00 48.28 102 LEU A N 1
ATOM 837 C CA . LEU A 1 102 ? 14.948 4.894 3.905 1.00 48.28 102 LEU A CA 1
ATOM 838 C C . LEU A 1 102 ? 16.248 5.703 4.031 1.00 48.28 102 LEU A C 1
ATOM 840 O O . LEU A 1 102 ? 17.001 5.781 3.070 1.00 48.28 102 LEU A O 1
ATOM 844 N N . LYS A 1 103 ? 16.573 6.274 5.200 1.00 40.44 103 LYS A N 1
ATOM 845 C CA . LYS A 1 103 ? 17.827 7.035 5.369 1.00 40.44 103 LYS A CA 1
ATOM 846 C C . LYS A 1 103 ? 19.076 6.160 5.466 1.00 40.44 103 LYS A C 1
ATOM 848 O O . LYS A 1 103 ? 20.139 6.601 5.037 1.00 40.44 103 LYS A O 1
ATOM 853 N N . THR A 1 104 ? 18.972 4.944 6.005 1.00 45.75 104 THR A N 1
ATOM 854 C CA . THR A 1 104 ? 20.143 4.069 6.209 1.00 45.75 104 THR A CA 1
ATOM 855 C C . THR A 1 104 ? 20.665 3.434 4.918 1.00 45.75 104 THR A C 1
ATOM 857 O O . THR A 1 104 ? 21.826 3.056 4.889 1.00 45.75 104 THR A O 1
ATOM 860 N N . SER A 1 105 ? 19.854 3.358 3.853 1.00 43.44 105 SER A N 1
ATOM 861 C CA . SER A 1 105 ? 20.240 2.714 2.579 1.00 43.44 105 SER A CA 1
ATOM 862 C C . SER A 1 105 ? 20.506 3.693 1.424 1.00 43.44 105 SER A C 1
ATOM 864 O O . SER A 1 105 ? 20.908 3.263 0.354 1.00 43.44 105 SER A O 1
ATOM 866 N N . ILE A 1 106 ? 20.280 5.002 1.616 1.00 42.28 106 ILE A N 1
ATOM 867 C CA . ILE A 1 106 ? 20.618 6.052 0.624 1.00 42.28 106 ILE A CA 1
ATOM 868 C C . ILE A 1 106 ? 22.033 6.617 0.875 1.00 42.28 106 ILE A C 1
ATOM 870 O O . ILE A 1 106 ? 22.598 7.300 0.028 1.00 42.28 106 ILE A O 1
ATOM 874 N N . THR A 1 107 ? 22.633 6.312 2.031 1.00 39.16 107 THR A N 1
ATOM 875 C CA . THR A 1 107 ? 24.026 6.668 2.349 1.00 39.16 107 THR A CA 1
ATOM 876 C C . THR A 1 107 ? 24.847 5.383 2.470 1.00 39.16 107 THR A C 1
ATOM 878 O O . THR A 1 107 ? 25.224 4.982 3.568 1.00 39.16 107 THR A O 1
ATOM 881 N N . GLY A 1 108 ? 25.043 4.699 1.344 1.00 32.69 108 GLY A N 1
ATOM 882 C CA . GLY A 1 108 ? 25.837 3.477 1.210 1.00 32.69 108 GLY A CA 1
ATOM 883 C C . GLY A 1 108 ? 26.200 3.252 -0.243 1.00 32.69 108 GLY A C 1
ATOM 884 O O . GLY A 1 108 ? 25.250 3.191 -1.050 1.00 32.69 108 GLY A O 1
#

Solvent-accessible surface area (backbone atoms only — not comparable to full-atom values): 7021 Å² total; per-residue (Å²): 138,80,81,77,78,86,72,88,87,79,91,81,82,90,76,70,70,82,76,59,52,62,74,63,36,69,74,45,94,46,71,66,38,50,48,45,44,49,73,71,43,90,50,71,64,65,40,50,54,49,52,56,50,48,60,64,71,52,63,53,76,91,33,50,66,61,44,52,54,51,54,51,44,43,55,67,50,56,39,45,75,74,47,86,84,70,90,73,72,82,82,85,51,81,78,57,58,59,58,57,63,56,55,64,64,74,71,115

Secondary structure (DSSP, 8-state):
----------------GGGS-HHHHHT--SHHHHHHHHHH--SHHHHHHHHHHHHHHS-SGGGHHHHHHHHHHIIIIIIHHH-TT------S-HHHHHHHHHHHHH--

Sequence (108 aa):
MESGTYRPRFRYLLIDESAYADTELATQRNLVAALLRLENSHDLQPVHEILVALAKWLQAPEQLELRRSFVSWLKQVFLQGRVPQIDLPELTIWRTCMSCYLKTSITG

pLDDT: mean 71.76, std 16.25, range [32.69, 90.75]

Mean predicted aligned error: 11.78 Å